Protein AF-A0A932GH78-F1 (afdb_monomer_lite)

Sequence (64 aa):
MPKERERLEKRLSDLEQRALQGDPKAAARQQAEGKLTARERIDKLVDPGSFVEEFMLAETQSVD

pLDDT: mean 94.25, std 7.32, range [60.72, 98.31]

Structure (mmCIF, N/CA/C/O backbone):
data_AF-A0A932GH78-F1
#
_entry.id   AF-A0A932GH78-F1
#
loop_
_atom_site.group_PDB
_atom_site.id
_atom_site.type_symbol
_atom_site.label_atom_id
_atom_site.label_alt_id
_atom_site.label_comp_id
_atom_site.label_asym_id
_atom_site.label_entity_id
_atom_site.label_seq_id
_atom_site.pdbx_PDB_ins_code
_atom_site.Cartn_x
_atom_site.Cartn_y
_atom_site.Cartn_z
_atom_site.occupancy
_atom_site.B_iso_or_equiv
_atom_site.auth_seq_id
_atom_site.auth_comp_id
_atom_site.auth_asym_id
_atom_site.auth_atom_id
_atom_site.pdbx_PDB_model_num
ATOM 1 N N . MET A 1 1 ? 20.537 -5.346 -24.297 1.00 61.47 1 MET A N 1
ATOM 2 C CA . MET A 1 1 ? 21.578 -5.889 -23.393 1.00 61.47 1 MET A CA 1
ATOM 3 C C . MET A 1 1 ? 20.899 -6.610 -22.231 1.00 61.47 1 MET A C 1
ATOM 5 O O . MET A 1 1 ? 20.226 -5.940 -21.459 1.00 61.47 1 MET A O 1
ATOM 9 N N . PRO A 1 2 ? 21.029 -7.941 -22.092 1.00 74.56 2 PRO A N 1
ATOM 10 C CA . PRO A 1 2 ? 20.311 -8.724 -21.073 1.00 74.56 2 PRO A CA 1
ATOM 11 C C . PRO A 1 2 ? 20.495 -8.217 -19.631 1.00 74.56 2 PRO A C 1
ATOM 13 O O . PRO A 1 2 ? 19.531 -8.155 -18.877 1.00 74.56 2 PRO A O 1
ATOM 16 N N . LYS A 1 3 ? 21.702 -7.745 -19.286 1.00 82.19 3 LYS A N 1
ATOM 17 C CA . LYS A 1 3 ? 22.042 -7.214 -17.950 1.00 82.19 3 LYS A CA 1
ATOM 18 C C . LYS A 1 3 ? 21.282 -5.942 -17.558 1.00 82.19 3 LYS A C 1
ATOM 20 O O . LYS A 1 3 ? 21.105 -5.656 -16.380 1.00 82.19 3 LYS A O 1
ATOM 25 N N . GLU A 1 4 ? 20.859 -5.143 -18.535 1.00 92.12 4 GLU A N 1
ATOM 26 C CA . GLU A 1 4 ? 20.101 -3.921 -18.261 1.00 92.12 4 GLU A CA 1
ATOM 27 C C . GLU A 1 4 ? 18.648 -4.223 -17.902 1.00 92.12 4 GLU A C 1
ATOM 29 O O . GLU A 1 4 ? 18.112 -3.622 -16.975 1.00 92.12 4 GLU A O 1
ATOM 34 N N . ARG A 1 5 ? 18.047 -5.208 -18.577 1.00 95.31 5 ARG A N 1
ATOM 35 C CA . ARG A 1 5 ? 16.702 -5.687 -18.259 1.00 95.31 5 ARG A CA 1
ATOM 36 C C . ARG A 1 5 ? 16.636 -6.219 -16.827 1.00 95.31 5 ARG A C 1
ATOM 38 O O . ARG A 1 5 ? 15.783 -5.782 -16.069 1.00 95.31 5 ARG A O 1
ATOM 45 N N . GLU A 1 6 ? 17.581 -7.074 -16.447 1.00 96.31 6 GLU A N 1
ATOM 46 C CA . GLU A 1 6 ? 17.650 -7.651 -15.097 1.00 96.31 6 GLU A CA 1
ATOM 47 C C . GLU A 1 6 ? 17.739 -6.568 -14.005 1.00 96.31 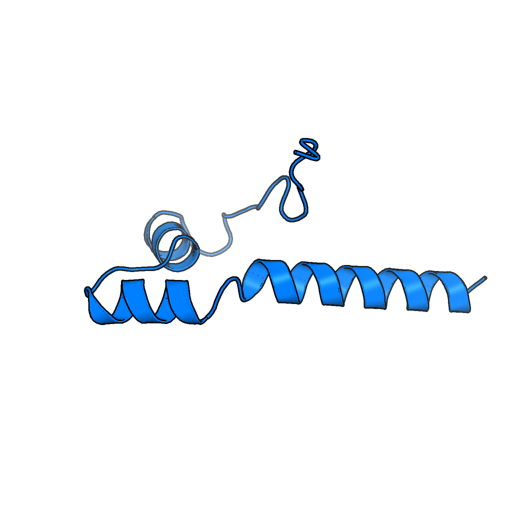6 GLU A C 1
ATOM 49 O O . GLU A 1 6 ? 17.037 -6.618 -12.996 1.00 96.31 6 GLU A O 1
ATOM 54 N N . ARG A 1 7 ? 18.551 -5.525 -14.232 1.00 96.75 7 ARG A N 1
ATOM 55 C CA . ARG A 1 7 ? 18.651 -4.376 -13.318 1.00 96.75 7 ARG A CA 1
ATOM 56 C C . ARG A 1 7 ? 17.310 -3.652 -13.160 1.00 96.75 7 ARG A C 1
ATOM 58 O O . ARG A 1 7 ? 16.965 -3.247 -12.051 1.00 96.75 7 ARG A O 1
ATOM 65 N N . LEU A 1 8 ? 16.594 -3.439 -14.264 1.00 96.75 8 LEU A N 1
ATOM 66 C CA . LEU A 1 8 ? 15.301 -2.753 -14.262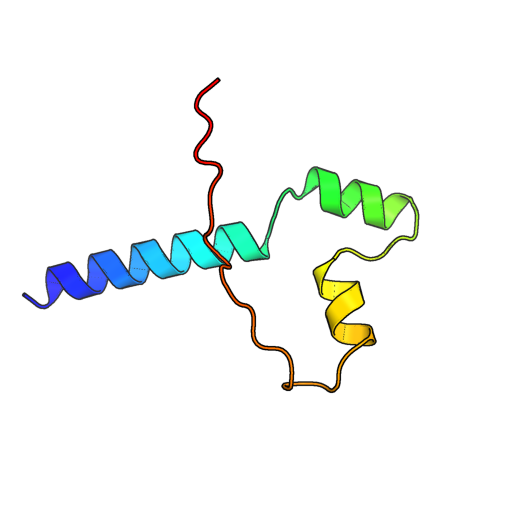 1.00 96.75 8 LEU A CA 1
ATOM 67 C C . LEU A 1 8 ? 14.222 -3.585 -13.566 1.00 96.75 8 LEU A C 1
ATOM 69 O O . LEU A 1 8 ? 13.487 -3.035 -12.754 1.00 96.75 8 LEU A O 1
ATOM 73 N N . GLU A 1 9 ? 14.177 -4.891 -13.820 1.00 96.94 9 GLU A N 1
ATOM 74 C CA . GLU A 1 9 ? 13.243 -5.818 -13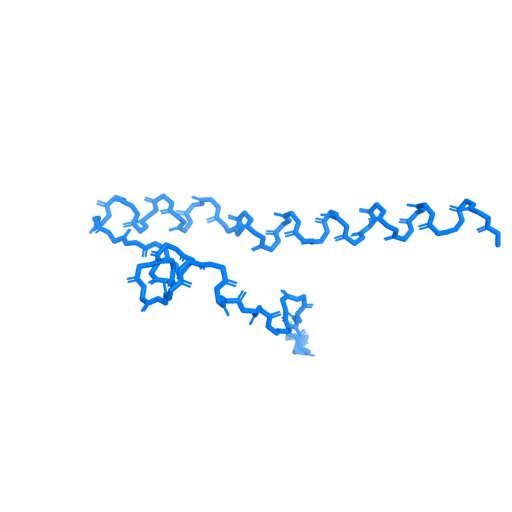.168 1.00 96.94 9 GLU A CA 1
ATOM 75 C C . GLU A 1 9 ? 13.455 -5.849 -11.657 1.00 96.94 9 GLU A C 1
ATOM 77 O O . GLU A 1 9 ? 12.498 -5.728 -10.895 1.00 96.94 9 GLU A O 1
ATOM 82 N N . LYS A 1 10 ? 14.716 -5.904 -11.212 1.00 97.31 10 LYS A N 1
ATOM 83 C CA . LYS A 1 10 ? 15.037 -5.823 -9.786 1.00 97.31 10 LYS A CA 1
ATOM 84 C C . LYS A 1 10 ? 14.558 -4.507 -9.174 1.00 97.31 10 LYS A C 1
ATOM 86 O O . LYS A 1 10 ? 13.895 -4.511 -8.143 1.00 97.31 10 LYS A O 1
ATOM 91 N N . ARG A 1 11 ? 14.852 -3.377 -9.827 1.00 96.81 11 ARG A N 1
ATOM 92 C CA . ARG A 1 11 ? 14.429 -2.056 -9.340 1.00 96.81 11 ARG A CA 1
ATOM 93 C C . ARG A 1 11 ? 12.905 -1.933 -9.263 1.00 96.81 11 ARG A C 1
ATOM 95 O O . ARG A 1 11 ? 12.410 -1.336 -8.312 1.00 96.81 11 ARG A O 1
ATOM 102 N N . LEU A 1 12 ? 12.186 -2.464 -10.252 1.00 96.62 12 LEU A N 1
ATOM 103 C CA . LEU A 1 12 ? 10.725 -2.482 -10.269 1.00 96.62 12 LEU A CA 1
ATOM 104 C C . LEU A 1 12 ? 10.178 -3.318 -9.106 1.00 96.62 12 LEU A C 1
ATOM 106 O O . LEU A 1 12 ? 9.390 -2.805 -8.319 1.00 96.62 12 LEU A O 1
ATOM 110 N N . SER A 1 13 ? 10.685 -4.540 -8.924 1.00 97.50 13 SER A N 1
ATOM 111 C CA . SER A 1 13 ? 10.292 -5.405 -7.806 1.00 97.50 13 SER A CA 1
ATOM 112 C C . SER A 1 13 ? 10.548 -4.748 -6.444 1.00 97.50 13 SER A C 1
ATOM 114 O O . SER A 1 13 ? 9.720 -4.861 -5.543 1.00 97.50 13 SER A O 1
ATOM 116 N N . ASP A 1 14 ? 11.673 -4.045 -6.279 1.00 97.50 14 ASP A N 1
ATOM 117 C CA . ASP A 1 14 ? 12.010 -3.339 -5.036 1.00 97.50 14 ASP A CA 1
ATOM 118 C C . ASP A 1 14 ? 11.082 -2.131 -4.778 1.00 97.50 14 ASP A C 1
ATOM 120 O O . ASP A 1 14 ? 10.830 -1.762 -3.628 1.00 97.50 14 ASP A O 1
ATOM 124 N N . LEU A 1 15 ? 10.595 -1.470 -5.833 1.00 96.75 15 LEU A N 1
ATOM 125 C CA . LEU A 1 15 ? 9.606 -0.389 -5.743 1.00 96.75 15 LEU A CA 1
ATOM 126 C C . LEU A 1 15 ? 8.233 -0.936 -5.333 1.00 96.75 15 LEU A C 1
ATOM 128 O O . LEU A 1 15 ? 7.633 -0.425 -4.388 1.00 96.75 15 LEU A O 1
ATOM 132 N N . GLU A 1 16 ? 7.780 -2.003 -5.989 1.00 96.38 16 GLU A N 1
ATOM 133 C CA . GLU A 1 16 ? 6.501 -2.660 -5.704 1.00 96.38 16 GLU A CA 1
ATOM 134 C C . GLU A 1 16 ? 6.461 -3.201 -4.271 1.00 96.38 16 GLU A C 1
ATOM 136 O O . GLU A 1 16 ? 5.524 -2.918 -3.529 1.00 96.38 16 GLU A O 1
ATOM 141 N N . GLN A 1 17 ? 7.515 -3.895 -3.826 1.00 96.50 17 GLN A N 1
ATOM 142 C CA . GLN A 1 17 ? 7.631 -4.405 -2.452 1.00 96.50 17 GLN A CA 1
ATOM 143 C C . GLN A 1 17 ? 7.486 -3.295 -1.403 1.00 96.50 17 GLN A C 1
ATOM 145 O O . GLN A 1 17 ? 6.777 -3.469 -0.410 1.00 96.50 17 GLN A O 1
ATOM 150 N N . ARG A 1 18 ? 8.120 -2.136 -1.627 1.00 95.31 18 ARG A N 1
ATOM 151 C CA . ARG A 1 18 ? 8.013 -0.987 -0.715 1.00 95.31 18 ARG A CA 1
ATOM 152 C C . ARG A 1 18 ? 6.604 -0.398 -0.694 1.00 95.31 18 ARG A C 1
ATOM 154 O O . ARG A 1 18 ? 6.099 -0.095 0.384 1.00 95.31 18 ARG A O 1
ATOM 161 N N . ALA A 1 19 ? 5.962 -0.268 -1.854 1.00 94.75 19 ALA A N 1
ATOM 162 C CA . ALA A 1 19 ? 4.586 0.217 -1.952 1.00 94.75 19 ALA A CA 1
ATOM 163 C C . ALA A 1 19 ? 3.575 -0.745 -1.292 1.00 94.75 19 ALA A C 1
ATOM 165 O O . ALA A 1 19 ? 2.615 -0.298 -0.664 1.00 94.75 19 ALA A O 1
ATOM 166 N N . LEU A 1 20 ? 3.805 -2.061 -1.384 1.00 94.25 20 LEU A N 1
ATOM 167 C CA . LEU A 1 20 ? 2.984 -3.082 -0.724 1.00 94.2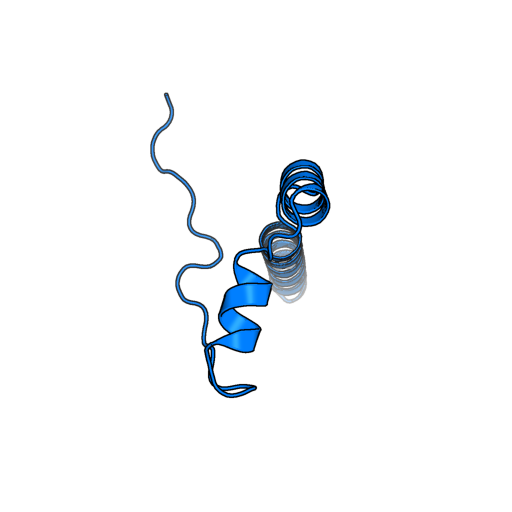5 20 LEU A CA 1
ATOM 168 C C . LEU A 1 20 ? 3.122 -3.051 0.802 1.00 94.25 20 LEU A C 1
ATOM 170 O O . LEU A 1 20 ? 2.117 -3.144 1.503 1.00 94.25 20 LEU A O 1
ATOM 174 N N . GLN A 1 21 ? 4.350 -2.936 1.316 1.00 93.88 21 GLN A N 1
ATOM 175 C CA . GLN A 1 21 ? 4.607 -2.931 2.760 1.00 93.88 21 GLN A CA 1
ATOM 176 C C . GLN A 1 21 ? 4.107 -1.650 3.439 1.00 93.88 21 GLN A C 1
ATOM 178 O O . GLN A 1 21 ? 3.606 -1.711 4.563 1.00 93.88 21 GLN A O 1
ATOM 183 N N . GLY A 1 22 ? 4.220 -0.501 2.765 1.00 92.12 22 GLY A N 1
ATOM 184 C CA . GLY A 1 22 ? 3.863 0.796 3.340 1.00 92.12 22 GLY A CA 1
ATOM 185 C C . GLY A 1 22 ? 4.699 1.149 4.579 1.00 92.12 22 GLY A C 1
ATOM 186 O O . GLY A 1 22 ? 5.798 0.632 4.780 1.00 92.12 22 GLY A O 1
ATOM 187 N N . ASP A 1 23 ? 4.187 2.051 5.423 1.00 95.62 23 ASP A N 1
ATOM 188 C CA . ASP A 1 23 ? 4.816 2.371 6.711 1.00 95.62 23 ASP A CA 1
ATOM 189 C C . ASP A 1 23 ? 4.371 1.366 7.796 1.00 95.62 23 ASP A C 1
ATOM 191 O O . ASP A 1 23 ? 3.201 1.386 8.208 1.00 95.62 23 ASP A O 1
ATOM 195 N N . PRO A 1 24 ? 5.283 0.526 8.329 1.00 95.38 24 PRO A N 1
ATOM 196 C CA . PRO A 1 24 ? 4.944 -0.461 9.350 1.00 95.38 24 PRO A CA 1
ATOM 197 C C . PRO A 1 24 ? 4.426 0.171 10.648 1.00 95.38 24 PRO A C 1
ATOM 199 O O . PRO A 1 24 ? 3.609 -0.436 11.341 1.00 95.38 24 PRO A O 1
ATOM 202 N N . LYS A 1 25 ? 4.844 1.400 10.987 1.00 97.50 25 LYS A N 1
ATOM 203 C CA . LYS A 1 25 ? 4.340 2.102 12.179 1.00 97.50 25 LYS A CA 1
ATOM 204 C C . LYS A 1 25 ? 2.889 2.525 11.994 1.00 97.50 25 LYS A C 1
ATOM 206 O O . LYS A 1 25 ? 2.086 2.389 12.918 1.00 97.50 25 LYS A O 1
ATOM 211 N N . ALA A 1 26 ? 2.542 3.014 10.805 1.00 96.69 26 ALA A N 1
ATOM 212 C CA . ALA A 1 26 ? 1.171 3.377 10.474 1.00 96.69 26 ALA A CA 1
ATOM 213 C C . ALA A 1 26 ? 0.257 2.143 10.482 1.00 96.69 26 ALA A C 1
ATOM 215 O O . ALA A 1 26 ? -0.823 2.199 11.073 1.00 96.69 26 ALA A O 1
ATOM 216 N N . ALA A 1 27 ? 0.706 1.026 9.900 1.00 96.12 27 ALA A N 1
ATOM 217 C CA . ALA A 1 27 ? -0.029 -0.239 9.914 1.00 96.12 27 ALA A CA 1
ATOM 218 C C . ALA A 1 27 ? -0.272 -0.743 11.348 1.00 96.12 27 ALA A C 1
ATOM 220 O O . ALA A 1 27 ? -1.416 -1.004 11.724 1.00 96.12 27 ALA A O 1
ATOM 221 N N . ALA A 1 28 ? 0.772 -0.772 12.184 1.00 96.69 28 ALA A N 1
ATOM 222 C CA . ALA A 1 28 ? 0.656 -1.161 13.589 1.00 96.69 28 ALA A CA 1
ATOM 223 C C . ALA A 1 28 ? -0.307 -0.254 14.374 1.00 96.69 28 ALA A C 1
ATOM 225 O O . ALA A 1 28 ? -1.087 -0.746 15.189 1.00 96.69 28 ALA A O 1
ATOM 226 N N . ARG A 1 29 ? -0.310 1.061 14.103 1.00 97.94 29 ARG A N 1
ATOM 227 C CA . ARG A 1 29 ? -1.266 1.993 14.719 1.00 97.94 29 ARG A CA 1
ATOM 228 C C . ARG A 1 29 ? -2.709 1.662 14.339 1.00 97.94 29 ARG A C 1
ATOM 230 O O . ARG A 1 29 ? -3.560 1.621 15.219 1.00 97.94 29 ARG A O 1
ATOM 237 N N . GLN A 1 30 ? -2.987 1.407 13.056 1.00 97.94 30 GLN A N 1
ATOM 238 C CA . GLN A 1 30 ? -4.334 1.013 12.618 1.00 97.94 30 GLN A CA 1
ATOM 239 C C . GLN A 1 30 ? -4.783 -0.267 13.324 1.00 97.94 30 GLN A C 1
ATOM 241 O O . GLN A 1 30 ? -5.882 -0.310 13.874 1.00 97.94 30 GLN A O 1
ATOM 246 N N . GLN A 1 31 ? -3.908 -1.271 13.383 1.00 96.31 31 GLN A N 1
ATOM 247 C CA . GLN A 1 31 ? -4.225 -2.544 14.018 1.00 96.31 31 GLN A CA 1
ATOM 248 C C . GLN A 1 31 ? -4.473 -2.405 15.526 1.00 96.31 31 GLN A C 1
ATOM 250 O O . GLN A 1 31 ? -5.418 -2.997 16.044 1.00 96.31 31 GLN A O 1
ATOM 255 N N . ALA A 1 32 ? -3.688 -1.579 16.225 1.00 98.12 32 ALA A N 1
ATOM 256 C CA . ALA A 1 32 ? -3.897 -1.280 17.643 1.00 98.12 32 ALA A CA 1
ATOM 257 C C . ALA A 1 32 ? -5.244 -0.581 17.914 1.00 98.12 32 ALA A C 1
ATOM 259 O O . ALA A 1 32 ? -5.839 -0.772 18.970 1.00 98.12 32 ALA A O 1
ATOM 260 N N . GLU A 1 33 ? -5.751 0.189 16.949 1.00 98.19 33 GLU A N 1
ATOM 261 C CA . GLU A 1 33 ? -7.077 0.818 16.995 1.00 98.19 33 GLU A CA 1
ATOM 262 C C . GLU A 1 33 ? -8.215 -0.126 16.544 1.00 98.19 33 GLU A C 1
ATOM 264 O O . GLU A 1 33 ? -9.362 0.307 16.437 1.00 98.19 33 GLU A O 1
ATOM 269 N N . GLY A 1 34 ? -7.925 -1.399 16.243 1.00 98.00 34 GLY A N 1
ATOM 270 C CA . GLY A 1 34 ? -8.906 -2.359 15.722 1.00 98.00 34 GLY A CA 1
ATOM 271 C C . GLY A 1 34 ? -9.354 -2.066 14.286 1.00 98.00 34 GLY A C 1
ATOM 272 O O . GLY A 1 34 ? -10.408 -2.533 13.853 1.00 98.00 34 GLY A O 1
ATOM 273 N N . LYS A 1 35 ? -8.579 -1.267 13.544 1.00 98.31 35 LYS A N 1
ATOM 274 C CA . LYS A 1 35 ? -8.872 -0.867 12.167 1.00 98.31 35 LYS A CA 1
ATOM 275 C C . LYS A 1 35 ? -8.081 -1.705 11.176 1.00 98.31 35 LYS A C 1
ATOM 277 O O . LYS A 1 35 ? -6.927 -2.055 11.400 1.00 98.31 35 LYS A O 1
ATOM 282 N N . LEU A 1 36 ? -8.705 -1.930 10.028 1.00 98.00 36 LEU A N 1
ATOM 283 C CA . LEU A 1 36 ? -8.059 -2.497 8.852 1.00 98.00 36 LEU A CA 1
ATOM 284 C C . LEU A 1 36 ? -7.223 -1.433 8.132 1.00 98.00 36 LEU A C 1
ATOM 286 O O . LEU A 1 36 ? -7.622 -0.260 8.068 1.00 98.00 36 LEU A O 1
ATOM 290 N N . THR A 1 37 ? -6.118 -1.857 7.534 1.00 96.69 37 TH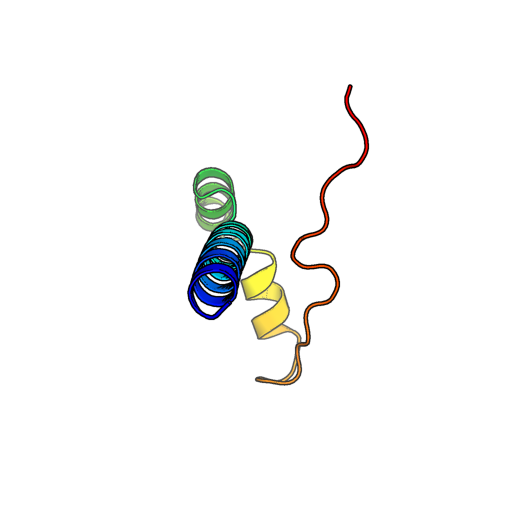R A N 1
ATOM 291 C CA . THR A 1 37 ? -5.347 -1.110 6.534 1.00 96.69 37 THR A CA 1
ATOM 292 C C . THR A 1 37 ? -6.162 -0.886 5.255 1.00 96.69 37 THR A C 1
ATOM 294 O O . THR A 1 37 ? -7.241 -1.448 5.070 1.00 96.69 37 THR A O 1
ATOM 297 N N . ALA A 1 38 ? -5.666 -0.039 4.348 1.00 95.88 38 ALA A N 1
ATOM 298 C CA . ALA A 1 38 ? -6.354 0.235 3.086 1.00 95.88 38 ALA A CA 1
ATOM 299 C C . ALA A 1 38 ? -6.515 -1.028 2.218 1.00 95.88 38 ALA A C 1
ATOM 301 O O . ALA A 1 38 ? -7.616 -1.290 1.741 1.00 95.88 38 ALA A O 1
ATOM 302 N N . ARG A 1 39 ? -5.454 -1.839 2.074 1.00 95.19 39 ARG A N 1
ATOM 303 C CA . ARG A 1 39 ? -5.492 -3.086 1.289 1.00 95.19 39 ARG A CA 1
ATOM 304 C C . ARG A 1 39 ? -6.445 -4.114 1.902 1.00 95.19 39 ARG A C 1
ATOM 306 O O . ARG A 1 39 ? -7.316 -4.610 1.206 1.00 95.19 39 ARG A O 1
ATOM 313 N N . GLU A 1 40 ? -6.400 -4.310 3.219 1.00 96.75 40 GLU A N 1
ATOM 314 C CA . GLU A 1 40 ? -7.333 -5.221 3.905 1.00 96.75 40 GLU A CA 1
ATOM 315 C C . GLU A 1 40 ? -8.807 -4.801 3.759 1.00 96.75 40 GLU A C 1
ATOM 317 O O . GLU A 1 40 ? -9.701 -5.646 3.807 1.00 96.75 40 GLU A O 1
ATOM 322 N N . ARG A 1 41 ? -9.092 -3.499 3.603 1.00 97.88 41 ARG A N 1
ATOM 323 C CA . ARG A 1 41 ? -10.451 -3.020 3.296 1.00 97.88 41 ARG A CA 1
ATOM 324 C C . ARG A 1 41 ? -10.852 -3.360 1.867 1.00 97.88 41 ARG A C 1
ATOM 326 O O . ARG A 1 41 ? -11.981 -3.795 1.671 1.00 97.88 41 ARG A O 1
ATOM 333 N N . ILE A 1 42 ? -9.951 -3.169 0.902 1.00 97.31 42 ILE A N 1
ATOM 334 C CA . ILE A 1 42 ? -10.182 -3.519 -0.506 1.00 97.31 42 ILE A CA 1
ATOM 335 C C . ILE A 1 42 ? -10.469 -5.018 -0.622 1.00 97.31 42 ILE A C 1
ATOM 337 O O . ILE A 1 42 ? -11.509 -5.378 -1.162 1.00 97.31 42 ILE A O 1
ATOM 341 N N . ASP A 1 43 ? -9.640 -5.868 -0.009 1.00 97.06 43 ASP A N 1
ATOM 342 C CA . ASP A 1 43 ? -9.791 -7.331 -0.035 1.00 97.06 43 ASP A CA 1
ATOM 343 C C . ASP A 1 43 ? -11.137 -7.820 0.524 1.00 97.06 43 ASP A C 1
ATOM 345 O O . ASP A 1 43 ? -11.612 -8.895 0.168 1.00 97.06 43 ASP A O 1
ATOM 349 N N . LYS A 1 44 ? -11.760 -7.049 1.423 1.00 97.75 44 LYS A N 1
ATOM 350 C CA . LYS A 1 44 ? -13.096 -7.350 1.964 1.00 97.75 44 LYS A CA 1
ATOM 351 C C . LYS A 1 44 ? -14.241 -6.765 1.146 1.00 97.75 44 LYS A C 1
ATOM 353 O O . LYS A 1 44 ? -15.380 -7.179 1.348 1.00 97.75 44 LYS A O 1
ATOM 358 N N . LEU A 1 45 ? -13.967 -5.759 0.322 1.00 98.31 45 LEU A N 1
ATOM 359 C CA . LEU A 1 45 ? -14.978 -5.011 -0.416 1.00 98.31 45 LEU A CA 1
ATOM 360 C C . LEU A 1 45 ? -15.252 -5.615 -1.793 1.00 98.31 45 LEU A C 1
ATOM 362 O O . LEU A 1 45 ? -16.396 -5.588 -2.239 1.00 98.31 45 LEU A O 1
ATOM 366 N N . VAL A 1 46 ? -14.215 -6.108 -2.470 1.00 98.12 46 VAL A N 1
ATOM 367 C CA . VAL A 1 46 ? -14.299 -6.567 -3.863 1.00 98.12 46 VAL A CA 1
ATOM 368 C C . VAL A 1 46 ? -14.184 -8.083 -3.968 1.00 98.12 46 VAL A C 1
ATOM 370 O O . VAL A 1 46 ? -13.641 -8.741 -3.080 1.00 98.12 46 VAL A O 1
ATOM 373 N N . ASP A 1 47 ? -14.671 -8.643 -5.076 1.00 98.25 47 ASP A N 1
ATOM 374 C CA . ASP A 1 47 ? -14.556 -10.077 -5.325 1.00 98.25 47 ASP A CA 1
ATOM 375 C C . ASP A 1 47 ? -13.075 -10.486 -5.449 1.00 98.25 47 ASP A C 1
ATOM 377 O O . ASP A 1 47 ? -12.290 -9.777 -6.097 1.00 98.25 47 ASP A O 1
ATOM 381 N N . PRO A 1 48 ? -12.660 -11.631 -4.877 1.00 97.69 48 PRO A N 1
ATOM 382 C CA . PRO A 1 48 ? -11.278 -12.087 -4.957 1.00 97.69 48 PRO A CA 1
ATOM 383 C C . PRO A 1 48 ? -10.758 -12.153 -6.399 1.00 97.69 48 PRO A C 1
ATOM 385 O O . PRO A 1 48 ? -11.392 -12.735 -7.277 1.00 97.69 48 PRO A O 1
ATOM 388 N N . GLY A 1 49 ? -9.584 -11.564 -6.639 1.00 96.00 49 GLY A N 1
ATOM 389 C CA . GLY A 1 49 ? -8.945 -11.534 -7.959 1.00 96.00 49 GLY A CA 1
ATOM 390 C C . GLY A 1 49 ? -9.521 -10.512 -8.946 1.00 96.00 49 GLY A C 1
ATOM 391 O O . GLY A 1 49 ? -9.006 -10.412 -10.055 1.00 96.00 49 GLY A O 1
ATOM 392 N N . SER A 1 50 ? -10.547 -9.741 -8.564 1.00 97.19 50 SER A N 1
ATOM 393 C CA . SER A 1 50 ? -11.108 -8.680 -9.418 1.00 97.19 50 SER A CA 1
ATOM 394 C C . SER A 1 50 ? -10.351 -7.350 -9.327 1.00 97.19 50 SER A C 1
ATOM 396 O O . SER A 1 50 ? -10.466 -6.514 -10.222 1.00 97.19 50 SER A O 1
ATOM 398 N N . PHE A 1 51 ? -9.579 -7.137 -8.256 1.00 97.50 51 PHE A N 1
ATOM 399 C CA . PH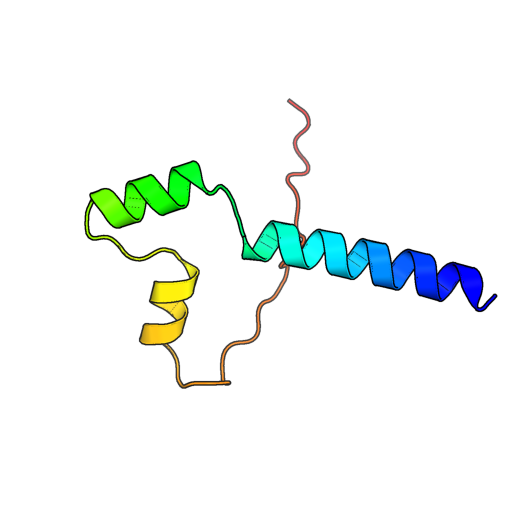E A 1 51 ? -8.879 -5.878 -8.027 1.00 97.50 51 PHE A CA 1
ATOM 400 C C . PHE A 1 51 ? -7.685 -5.706 -8.973 1.00 97.50 51 PHE A C 1
ATOM 402 O O . PHE A 1 51 ? -6.784 -6.545 -9.007 1.00 97.50 51 PHE A O 1
ATOM 409 N N . VAL A 1 52 ? -7.653 -4.580 -9.687 1.00 97.06 52 VAL A N 1
ATOM 410 C CA . VAL A 1 52 ? -6.518 -4.138 -10.505 1.00 97.06 52 VAL A CA 1
ATOM 411 C C . VAL A 1 52 ? -6.094 -2.760 -10.008 1.00 97.06 52 VAL A C 1
ATOM 413 O O . VAL A 1 52 ? -6.882 -1.818 -10.029 1.00 97.06 52 VAL A O 1
ATOM 416 N N . GLU A 1 53 ? -4.859 -2.655 -9.522 1.00 96.12 53 GLU A N 1
ATOM 417 C CA . GLU A 1 53 ? -4.313 -1.415 -8.968 1.00 96.12 53 GLU A CA 1
ATOM 418 C C . GLU A 1 53 ? -3.717 -0.556 -10.090 1.00 96.12 53 GLU A C 1
ATOM 420 O O . GLU A 1 53 ? -2.790 -0.976 -10.784 1.00 96.12 53 GLU A O 1
ATOM 425 N N . GLU A 1 54 ? -4.230 0.662 -10.261 1.00 96.94 54 GLU A N 1
ATOM 426 C CA . GLU A 1 54 ? -3.642 1.657 -11.159 1.00 96.94 54 GLU A CA 1
ATOM 427 C C . GLU A 1 54 ? -2.760 2.633 -10.374 1.00 96.94 54 GLU A C 1
ATOM 429 O O . GLU A 1 54 ? -3.037 2.958 -9.221 1.00 96.94 54 GLU A O 1
ATOM 434 N N . PHE A 1 55 ? -1.694 3.125 -11.015 1.00 95.50 55 PHE A N 1
ATOM 435 C CA . PHE A 1 55 ? -0.796 4.143 -10.451 1.00 95.50 55 PHE A CA 1
ATOM 436 C C . PHE A 1 55 ? -0.114 3.763 -9.122 1.00 95.50 55 PHE A C 1
ATOM 438 O O . PHE A 1 55 ? 0.244 4.641 -8.340 1.00 95.50 55 PHE A O 1
ATOM 445 N N . MET A 1 56 ? 0.153 2.472 -8.896 1.00 95.38 56 MET A N 1
ATOM 446 C CA . MET A 1 56 ? 0.805 1.949 -7.681 1.00 95.38 56 MET A CA 1
ATOM 447 C C . MET A 1 56 ? 2.100 2.688 -7.285 1.00 95.38 56 MET A C 1
ATOM 449 O O . MET A 1 56 ? 2.403 2.825 -6.103 1.00 95.38 56 MET A O 1
ATOM 453 N N . LEU A 1 57 ? 2.876 3.152 -8.271 1.00 95.88 57 LEU A N 1
ATOM 454 C CA . LEU A 1 57 ? 4.174 3.810 -8.074 1.00 95.88 57 LEU A CA 1
ATOM 455 C C . LEU A 1 57 ? 4.119 5.333 -8.282 1.00 95.88 57 LEU A C 1
ATOM 457 O O . LEU A 1 57 ? 5.145 5.948 -8.566 1.00 95.88 57 LEU A O 1
ATOM 461 N N . ALA A 1 58 ? 2.935 5.946 -8.209 1.00 95.00 58 ALA A N 1
ATOM 462 C CA . ALA A 1 58 ? 2.819 7.396 -8.294 1.00 95.00 58 ALA A CA 1
ATOM 463 C C . ALA A 1 58 ? 3.486 8.073 -7.087 1.00 95.00 58 ALA A C 1
ATOM 465 O O . ALA A 1 58 ? 3.268 7.692 -5.938 1.00 95.00 58 ALA A O 1
ATOM 466 N N . GLU A 1 59 ? 4.270 9.116 -7.355 1.00 91.12 59 GLU A N 1
ATOM 467 C CA . GLU A 1 59 ? 4.957 9.912 -6.337 1.00 91.12 59 GLU A CA 1
ATOM 468 C C . GLU A 1 59 ? 4.525 11.380 -6.423 1.00 91.12 59 GLU A C 1
ATOM 470 O O . GLU A 1 59 ? 4.182 11.890 -7.499 1.00 91.12 59 GLU A O 1
ATOM 475 N N . THR A 1 60 ? 4.551 12.070 -5.277 1.00 92.44 60 THR A N 1
ATOM 476 C CA . THR A 1 60 ? 4.296 13.514 -5.223 1.00 92.44 60 THR A CA 1
ATOM 477 C C . THR A 1 60 ? 5.268 14.258 -6.139 1.00 92.44 60 THR A C 1
ATOM 479 O O . THR A 1 60 ? 6.466 13.991 -6.131 1.00 92.44 60 THR A O 1
ATOM 482 N N . GLN A 1 61 ? 4.747 15.190 -6.938 1.00 91.00 61 GLN A N 1
ATOM 483 C CA . GLN A 1 61 ? 5.568 16.083 -7.764 1.00 91.00 61 GLN A CA 1
ATOM 484 C C . GLN A 1 61 ? 5.958 17.366 -7.015 1.00 91.00 61 GLN A C 1
ATOM 486 O O . GLN A 1 61 ? 6.759 18.146 -7.527 1.00 91.00 61 GLN A O 1
ATOM 491 N N . SER A 1 62 ? 5.393 17.600 -5.822 1.00 90.25 62 SER A N 1
ATOM 492 C CA . SER A 1 62 ? 5.769 18.749 -4.997 1.00 90.25 62 SER A CA 1
ATOM 493 C C . SER A 1 62 ? 7.087 18.462 -4.297 1.00 90.25 62 SER A C 1
ATOM 495 O O . SER A 1 62 ? 7.208 17.487 -3.552 1.00 90.25 62 SER A O 1
ATOM 497 N N . VAL A 1 63 ? 8.054 19.331 -4.556 1.00 78.12 63 VAL A N 1
ATOM 498 C CA . VAL A 1 63 ? 9.326 19.427 -3.844 1.00 78.12 63 VAL A CA 1
ATOM 499 C C . VAL A 1 63 ? 9.282 20.688 -2.991 1.00 78.12 63 VAL A C 1
ATOM 501 O O . VAL A 1 63 ? 9.846 21.713 -3.364 1.00 78.12 63 VAL A O 1
ATOM 504 N N . ASP A 1 64 ? 8.515 20.639 -1.907 1.00 60.72 64 ASP A N 1
ATOM 505 C CA . ASP A 1 64 ? 8.532 21.709 -0.905 1.00 60.72 64 ASP A CA 1
ATOM 506 C C . ASP A 1 64 ? 9.863 21.705 -0.133 1.00 60.72 64 ASP A C 1
ATOM 508 O O . ASP A 1 64 ? 10.376 20.596 0.168 1.00 60.72 64 ASP A O 1
#

Secondary structure (DSSP, 8-state):
-HHHHHHHHHHHHHHHHHHHH--HHHHHHHHHTTPPPHHHHHHHHS-TT----SSTT-------

Foldseek 3Di:
DVVVVVVVVVVVVVLLVPLVCDDPVVCVVCVVVVHDDPVRVVCVPDDPPPDDDPPSNDDDPDPD

Radius of gyration: 15.73 Å; chains: 1; bounding box: 37×34×41 Å